Protein AF-A0A915IFE7-F1 (afdb_monomer_lite)

InterPro domains:
  IPR007967 GSKIP domain [PF05303] (21-59)
  IPR023231 GSKIP domain superfamily [G3DSA:3.30.2280.10] (19-60)
  IPR023231 GSKIP domain superfamily [SSF103107] (10-59)
  IPR037395 GSK3B-interacting protein [PTHR12490] (14-59)

Organism: Romanomermis culicivorax (NCBI:txid13658)

Secondary structure (DSSP, 8-state):
-----------HHHHHHHHHHHHHHHHHHTTTTTEEEEEE-SSS---SS---EEEEE---

pLDDT: mean 76.33, std 15.24, range [36.25, 92.12]

Sequence (60 aa):
SPRGASSNLVSPTESSLNSLELEAIAAVHELQFVVKDIFVSELLPRTSELIFLNVTTLEV

Structure (mmCIF, N/CA/C/O backbone):
data_AF-A0A915IFE7-F1
#
_entry.id   AF-A0A915IFE7-F1
#
loop_
_atom_site.group_PDB
_atom_site.id
_atom_site.type_symbol
_atom_site.label_atom_id
_atom_site.label_alt_id
_atom_site.label_comp_id
_atom_site.label_asym_id
_atom_site.label_entity_id
_atom_site.label_seq_id
_atom_site.pdbx_PDB_ins_code
_atom_site.Cartn_x
_atom_site.Cartn_y
_atom_site.Cartn_z
_atom_site.occupancy
_atom_site.B_iso_or_equiv
_atom_site.auth_seq_id
_atom_site.auth_comp_id
_atom_site.auth_asym_id
_atom_site.auth_atom_id
_atom_site.pdbx_PDB_model_num
ATOM 1 N N . SER A 1 1 ? -48.557 5.907 12.613 1.00 36.25 1 SER A N 1
ATOM 2 C CA . SER A 1 1 ? -48.135 4.552 12.185 1.00 36.25 1 SER A CA 1
ATOM 3 C C . SER A 1 1 ? -47.326 4.653 10.891 1.00 36.25 1 SER A C 1
ATOM 5 O O . SER A 1 1 ? -47.601 5.586 10.151 1.00 36.25 1 SER A O 1
ATOM 7 N N . PRO A 1 2 ? -46.291 3.822 10.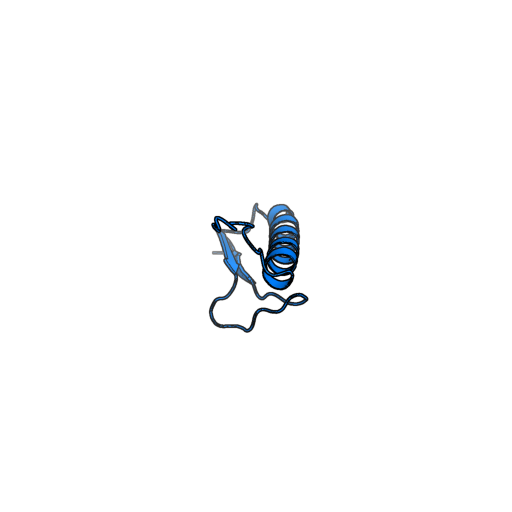653 1.00 62.00 2 PRO A N 1
ATOM 8 C CA . PRO A 1 2 ? -44.920 4.123 11.093 1.00 62.00 2 PRO A CA 1
ATOM 9 C C . PRO A 1 2 ? -43.829 4.010 9.992 1.00 62.00 2 PRO A C 1
ATOM 11 O O . PRO A 1 2 ? -44.055 3.427 8.945 1.00 62.00 2 PRO A O 1
ATOM 14 N N . ARG A 1 3 ? -42.622 4.500 10.331 1.00 50.75 3 ARG A N 1
ATOM 15 C CA . ARG A 1 3 ? -41.266 4.044 9.927 1.00 50.75 3 ARG A CA 1
ATOM 16 C C . ARG A 1 3 ? -40.906 3.969 8.431 1.00 50.75 3 ARG A C 1
ATOM 18 O O . ARG A 1 3 ? -41.199 3.000 7.749 1.00 50.75 3 ARG A O 1
ATOM 25 N N . GLY A 1 4 ? -40.045 4.903 8.028 1.00 47.00 4 GLY A N 1
ATOM 26 C CA . GLY A 1 4 ? -39.115 4.768 6.905 1.00 47.00 4 GLY A CA 1
ATOM 27 C C . GLY A 1 4 ? -37.780 5.428 7.251 1.00 47.00 4 GLY A C 1
ATOM 28 O O . GLY A 1 4 ? -37.385 6.402 6.625 1.00 47.00 4 GLY A O 1
ATOM 29 N N . ALA A 1 5 ? -37.140 4.975 8.333 1.00 53.56 5 ALA A N 1
ATOM 30 C CA . ALA A 1 5 ? -35.782 5.385 8.660 1.00 53.56 5 ALA A CA 1
ATOM 31 C C . ALA A 1 5 ? -34.826 4.707 7.671 1.00 53.56 5 ALA A C 1
ATOM 33 O O . ALA A 1 5 ? -34.531 3.523 7.802 1.00 53.56 5 ALA A O 1
ATOM 34 N N . SER A 1 6 ? -34.355 5.464 6.687 1.00 51.31 6 SER A N 1
ATOM 35 C CA . SER A 1 6 ? -33.179 5.111 5.890 1.00 51.31 6 SER A CA 1
ATOM 36 C C . SER A 1 6 ? -32.180 6.257 5.972 1.00 51.31 6 SER A C 1
ATOM 38 O O . SER A 1 6 ? -31.720 6.795 4.973 1.00 51.31 6 SER A O 1
ATOM 40 N N . SER A 1 7 ? -31.850 6.660 7.201 1.00 53.47 7 SER A N 1
ATOM 41 C CA . SER A 1 7 ? -30.539 7.240 7.452 1.00 53.47 7 SER A CA 1
ATOM 42 C C . SER A 1 7 ? -29.545 6.119 7.181 1.00 53.47 7 SER A C 1
ATOM 44 O O . SER A 1 7 ? -29.464 5.172 7.966 1.00 53.47 7 SER A O 1
ATOM 46 N N . ASN A 1 8 ? -28.871 6.181 6.037 1.00 55.88 8 ASN A N 1
ATOM 47 C CA . ASN A 1 8 ? -27.716 5.352 5.743 1.00 55.88 8 ASN A CA 1
ATOM 48 C C . ASN A 1 8 ? -26.710 5.617 6.873 1.00 55.88 8 ASN A C 1
ATOM 50 O O . ASN A 1 8 ? -26.013 6.630 6.864 1.00 55.88 8 ASN A O 1
ATOM 54 N N . LEU A 1 9 ? -26.743 4.785 7.917 1.00 53.44 9 LEU A N 1
ATOM 55 C CA . LEU A 1 9 ? -25.796 4.815 9.020 1.00 53.44 9 LEU A CA 1
ATOM 56 C C . LEU A 1 9 ? -24.483 4.323 8.423 1.00 53.44 9 LEU A C 1
ATOM 58 O O . LEU A 1 9 ? -24.160 3.143 8.505 1.00 53.44 9 LEU A O 1
ATOM 62 N N . VAL A 1 10 ? -23.763 5.219 7.749 1.00 54.28 10 VAL A N 1
ATOM 63 C CA . VAL A 1 10 ? -22.330 5.043 7.554 1.00 54.28 10 VAL A CA 1
ATOM 64 C C . VAL A 1 10 ? -21.780 4.991 8.967 1.00 54.28 10 VAL A C 1
ATOM 66 O O . VAL A 1 10 ? -21.757 5.999 9.674 1.00 54.28 10 VAL A O 1
ATOM 69 N N . SER A 1 11 ? -21.479 3.778 9.425 1.00 55.72 11 SER A N 1
ATOM 70 C CA . SER A 1 11 ? -20.834 3.559 10.709 1.00 55.72 11 SER A CA 1
ATOM 71 C C . SER A 1 11 ? -19.618 4.485 10.769 1.00 55.72 11 SER A C 1
ATOM 73 O O . SER A 1 11 ? -18.887 4.548 9.779 1.00 55.72 11 SER A O 1
ATOM 75 N N . PRO A 1 12 ? -19.376 5.204 11.879 1.00 55.44 12 PRO A N 1
ATOM 76 C CA . PRO A 1 12 ? -18.274 6.166 11.971 1.00 55.44 12 PRO A CA 1
ATOM 77 C C . PRO A 1 12 ? -16.926 5.555 11.553 1.00 55.44 12 PRO A C 1
ATOM 79 O O . PRO A 1 12 ? -16.089 6.232 10.961 1.00 55.44 12 PRO A O 1
ATOM 82 N N . THR A 1 13 ? -16.773 4.247 11.760 1.00 53.75 13 THR A N 1
ATOM 83 C CA . THR A 1 13 ? -15.653 3.428 11.300 1.00 53.75 13 THR A CA 1
ATOM 84 C C . THR A 1 13 ? -15.469 3.442 9.779 1.00 53.75 13 THR A C 1
ATOM 86 O O . THR A 1 13 ? -14.372 3.723 9.323 1.00 53.75 13 THR A O 1
ATOM 89 N N . GLU A 1 14 ? -16.521 3.223 8.986 1.00 56.78 14 GLU A N 1
ATOM 90 C CA . GLU A 1 14 ? -16.455 3.190 7.512 1.00 56.78 14 GLU A CA 1
ATOM 91 C C . GLU A 1 14 ? -16.072 4.562 6.938 1.00 56.78 14 GLU A C 1
ATOM 93 O O . GLU A 1 14 ? -15.256 4.666 6.028 1.00 56.78 14 GLU A O 1
ATOM 98 N N . SER A 1 15 ? -16.604 5.646 7.513 1.00 60.72 15 SER A N 1
ATOM 99 C CA . SER A 1 15 ? -16.249 7.011 7.104 1.00 60.72 15 SER A CA 1
ATOM 100 C C . SER A 1 15 ? -14.784 7.361 7.378 1.00 60.72 15 SER A C 1
ATOM 102 O O . SER A 1 15 ? -14.147 7.992 6.538 1.00 60.72 15 SER A O 1
ATOM 104 N N . SER A 1 16 ? -14.233 6.944 8.522 1.00 60.06 16 SER A N 1
ATOM 105 C CA . SER A 1 16 ? -12.815 7.158 8.847 1.00 60.06 16 SER A CA 1
ATOM 106 C C . SER A 1 16 ? -11.899 6.299 7.976 1.00 60.06 16 SER A C 1
ATOM 108 O O . SER A 1 16 ? -10.875 6.773 7.491 1.00 60.06 16 SER A O 1
ATOM 110 N N . LEU A 1 17 ? -12.310 5.058 7.720 1.00 62.78 17 LEU A N 1
ATOM 111 C CA . LEU A 1 17 ? -11.627 4.121 6.839 1.00 62.78 17 LEU A CA 1
A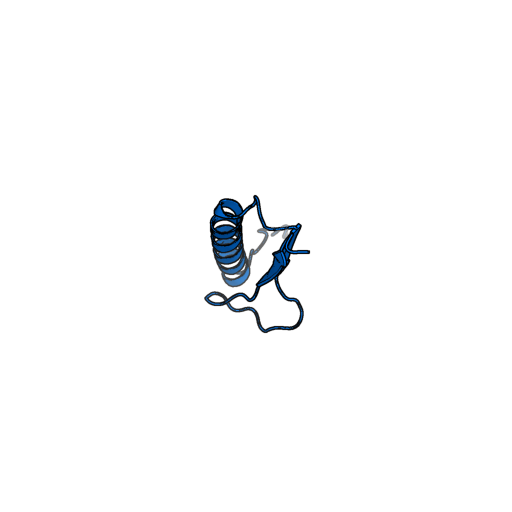TOM 112 C C . LEU A 1 17 ? -11.531 4.645 5.397 1.00 62.78 17 LEU A C 1
ATOM 114 O O . LEU A 1 17 ? -10.467 4.523 4.786 1.00 62.78 17 LEU A O 1
ATOM 118 N N . ASN A 1 18 ? -12.592 5.278 4.889 1.00 69.88 18 ASN A N 1
ATOM 119 C CA . ASN A 1 18 ? -12.609 5.907 3.565 1.00 69.88 18 ASN A CA 1
ATOM 120 C C . ASN A 1 18 ? -11.665 7.118 3.472 1.00 69.88 18 ASN A C 1
ATOM 122 O O . ASN A 1 18 ? -11.118 7.391 2.406 1.00 69.88 18 ASN A O 1
ATOM 126 N N . SER A 1 19 ? -11.452 7.842 4.577 1.00 83.12 19 SER A N 1
ATOM 127 C CA . SER A 1 19 ? -10.536 8.990 4.607 1.00 83.12 19 SER A CA 1
ATOM 128 C C . SER A 1 19 ? -9.076 8.554 4.500 1.00 83.12 19 SER A C 1
ATOM 130 O O . SER A 1 19 ? -8.322 9.144 3.731 1.00 83.12 19 SER A O 1
ATOM 132 N N . LEU A 1 20 ? -8.686 7.513 5.243 1.00 85.19 20 LEU A N 1
ATOM 133 C CA . LEU A 1 20 ? -7.307 7.019 5.261 1.00 85.19 20 LEU A CA 1
ATOM 134 C C . LEU A 1 20 ? -6.908 6.372 3.925 1.00 85.19 20 LEU A C 1
ATOM 136 O O . LEU A 1 20 ? -5.793 6.563 3.449 1.00 85.19 20 LEU A O 1
ATOM 140 N N . GLU A 1 21 ? -7.829 5.648 3.282 1.00 81.81 21 GLU A N 1
ATOM 141 C CA . GLU A 1 21 ? -7.606 5.130 1.925 1.00 81.81 21 GLU A CA 1
ATOM 142 C C . GLU A 1 21 ? -7.403 6.240 0.907 1.00 81.81 21 GLU A C 1
ATOM 144 O O . GLU A 1 21 ? -6.488 6.163 0.091 1.00 81.81 21 GLU A O 1
ATOM 149 N N . LEU A 1 22 ? -8.239 7.278 0.957 1.00 85.06 22 LEU A N 1
ATOM 150 C CA . LEU A 1 22 ? -8.144 8.387 0.020 1.00 85.06 22 LEU A CA 1
ATOM 151 C C . LEU A 1 22 ? -6.821 9.145 0.183 1.00 85.06 22 LEU A C 1
ATOM 153 O O . LEU A 1 22 ? -6.194 9.489 -0.817 1.00 85.06 22 LEU A O 1
ATOM 157 N N . GLU A 1 23 ? -6.379 9.364 1.422 1.00 86.06 23 GLU A N 1
ATOM 158 C CA . GLU A 1 23 ? -5.081 9.971 1.721 1.00 86.06 23 GLU A CA 1
ATOM 159 C C . GLU A 1 23 ? -3.925 9.129 1.170 1.00 86.06 23 GLU A C 1
ATOM 161 O O . GLU A 1 23 ? -3.035 9.652 0.499 1.00 86.06 23 GLU A O 1
ATOM 166 N N . ALA A 1 24 ? -3.965 7.812 1.375 1.00 84.38 24 ALA A N 1
ATOM 167 C CA . ALA A 1 24 ? -2.919 6.925 0.888 1.00 84.38 24 ALA A CA 1
ATOM 168 C C . ALA A 1 24 ? -2.896 6.831 -0.650 1.00 84.38 24 ALA A C 1
ATOM 170 O O . ALA A 1 24 ? -1.822 6.832 -1.250 1.00 84.38 24 ALA A O 1
ATOM 171 N N . ILE A 1 25 ? -4.062 6.822 -1.307 1.00 83.00 25 ILE A N 1
ATOM 172 C CA . ILE A 1 25 ? -4.160 6.888 -2.773 1.00 83.00 25 ILE A CA 1
ATOM 173 C C . ILE A 1 25 ? -3.600 8.219 -3.289 1.00 83.00 25 ILE A C 1
ATOM 175 O O . ILE A 1 25 ? -2.845 8.225 -4.261 1.00 83.00 25 ILE A O 1
ATOM 179 N N . ALA A 1 26 ? -3.925 9.341 -2.638 1.00 85.19 26 ALA A N 1
ATOM 180 C CA . ALA A 1 26 ? -3.407 10.655 -3.012 1.00 85.19 26 ALA A CA 1
ATOM 181 C C . ALA A 1 26 ? -1.876 10.720 -2.896 1.00 85.19 26 ALA A C 1
ATOM 183 O O . ALA A 1 26 ? -1.221 11.208 -3.816 1.00 85.19 26 ALA A O 1
ATOM 184 N N . ALA A 1 27 ? -1.304 10.160 -1.826 1.00 84.12 27 ALA A N 1
ATOM 185 C CA . ALA A 1 27 ? 0.143 10.069 -1.650 1.00 84.12 27 ALA A CA 1
ATOM 186 C C . ALA A 1 27 ? 0.810 9.212 -2.744 1.00 84.12 27 ALA A C 1
ATOM 188 O O . ALA A 1 27 ? 1.849 9.584 -3.283 1.00 84.12 27 ALA A O 1
ATOM 189 N N . VAL A 1 28 ? 0.205 8.082 -3.129 1.00 80.81 28 VAL A N 1
ATOM 190 C CA . VAL A 1 28 ? 0.761 7.206 -4.178 1.00 80.81 28 VAL A CA 1
ATOM 191 C C . VAL A 1 28 ? 0.597 7.797 -5.581 1.00 80.81 28 VAL A C 1
ATOM 193 O O . VAL A 1 28 ? 1.430 7.546 -6.452 1.00 80.81 28 VAL A O 1
ATOM 196 N N . HIS A 1 29 ? -0.416 8.634 -5.815 1.00 80.12 29 HIS A N 1
ATOM 197 C CA . HIS A 1 29 ? -0.589 9.333 -7.089 1.00 80.12 29 HIS A CA 1
ATOM 198 C C . HIS A 1 29 ? 0.599 10.256 -7.432 1.00 80.12 29 HIS A C 1
ATOM 200 O O . HIS A 1 29 ? 0.893 10.467 -8.610 1.00 80.12 29 HIS A O 1
ATOM 206 N N . GLU A 1 30 ? 1.354 10.751 -6.445 1.00 77.81 30 GLU A N 1
ATOM 207 C CA . GLU A 1 30 ? 2.615 11.473 -6.695 1.00 77.81 30 GLU A CA 1
ATOM 208 C C . GLU A 1 30 ? 3.666 10.601 -7.408 1.00 77.81 30 GLU A C 1
ATOM 210 O O . GLU A 1 30 ? 4.518 11.104 -8.140 1.00 77.81 30 GLU A O 1
ATOM 215 N N . LEU A 1 31 ? 3.565 9.279 -7.259 1.00 78.19 31 LEU A N 1
ATOM 216 C CA . LEU A 1 31 ? 4.438 8.269 -7.854 1.00 78.19 31 LEU A CA 1
ATOM 217 C C . LEU A 1 31 ? 3.765 7.520 -9.016 1.00 78.19 31 LEU A C 1
ATOM 219 O O . LEU A 1 31 ? 4.271 6.492 -9.464 1.00 78.19 31 LEU A O 1
ATOM 223 N N . GLN A 1 32 ? 2.655 8.040 -9.557 1.00 78.00 32 GLN A N 1
ATOM 224 C CA . GLN A 1 32 ? 1.864 7.392 -10.618 1.00 78.00 32 GLN A CA 1
ATOM 225 C C . GLN A 1 32 ? 2.680 6.966 -11.851 1.00 78.00 32 GLN A C 1
ATOM 227 O O . GLN A 1 32 ? 2.299 6.042 -12.557 1.00 78.00 32 GLN A O 1
ATOM 232 N N . PHE A 1 33 ? 3.816 7.619 -12.113 1.00 84.50 33 PHE A N 1
ATOM 233 C CA . PHE A 1 33 ? 4.669 7.329 -13.266 1.00 84.50 33 PHE A CA 1
ATOM 234 C C . PHE A 1 33 ? 5.388 5.971 -13.179 1.00 84.50 33 PHE A C 1
ATOM 236 O O . PHE A 1 33 ? 5.826 5.457 -14.205 1.00 84.50 33 PHE A O 1
ATOM 243 N N . VAL A 1 34 ? 5.520 5.400 -11.977 1.00 86.75 34 VAL A N 1
ATOM 244 C CA . VAL A 1 34 ? 6.170 4.100 -11.718 1.00 86.75 34 VAL A CA 1
ATOM 245 C C . VAL A 1 34 ? 5.213 3.054 -11.169 1.00 86.75 34 VAL A C 1
ATOM 247 O O . VAL A 1 34 ? 5.624 1.915 -10.972 1.00 86.75 34 VAL A O 1
ATOM 250 N N . VAL A 1 35 ? 3.950 3.397 -10.926 1.00 89.00 35 VAL A N 1
ATOM 251 C CA . VAL A 1 35 ? 2.958 2.478 -10.360 1.00 89.00 35 VAL A CA 1
ATOM 252 C C . VAL A 1 35 ? 2.100 1.897 -11.480 1.00 89.00 35 VAL A C 1
ATOM 254 O O . VAL A 1 35 ? 1.495 2.620 -12.264 1.00 89.00 35 VAL A O 1
ATOM 257 N N . LYS A 1 36 ? 2.051 0.568 -11.548 1.00 88.94 36 LYS A N 1
ATOM 258 C CA . LYS A 1 36 ? 1.197 -0.201 -12.455 1.00 88.94 36 LYS A CA 1
ATOM 259 C C . LYS A 1 36 ? -0.191 -0.421 -11.867 1.00 88.94 36 LYS A C 1
ATOM 261 O O . LYS A 1 36 ? -1.174 -0.318 -12.590 1.00 88.94 36 LYS A O 1
ATOM 266 N N . ASP A 1 37 ? -0.249 -0.779 -10.587 1.00 88.50 37 ASP A N 1
ATOM 267 C CA . ASP A 1 37 ? -1.490 -1.145 -9.908 1.00 88.50 37 ASP A CA 1
ATOM 268 C C . ASP A 1 37 ? -1.397 -0.840 -8.408 1.00 88.50 37 ASP A C 1
ATOM 270 O O . ASP A 1 37 ? -0.317 -0.950 -7.816 1.00 88.50 37 ASP A O 1
ATOM 274 N N . ILE A 1 38 ? -2.519 -0.443 -7.807 1.00 88.38 38 ILE A N 1
ATOM 275 C CA . ILE A 1 38 ? -2.646 -0.155 -6.378 1.00 88.38 38 ILE A CA 1
ATOM 276 C C . ILE A 1 38 ? -4.027 -0.570 -5.881 1.00 88.38 38 ILE A C 1
ATOM 278 O O . ILE A 1 38 ? -5.051 -0.180 -6.440 1.00 88.38 38 ILE A O 1
ATOM 282 N N . PHE A 1 39 ? -4.052 -1.311 -4.778 1.00 88.56 39 PHE A N 1
ATOM 283 C CA . PHE A 1 39 ? -5.284 -1.707 -4.108 1.00 88.56 39 PHE A CA 1
ATOM 284 C C . PHE A 1 39 ? -5.046 -1.988 -2.627 1.00 88.56 39 PHE A C 1
ATOM 286 O O . PHE A 1 39 ? -3.921 -2.210 -2.176 1.00 88.56 39 PHE A O 1
ATOM 293 N N . VAL A 1 40 ? -6.127 -1.979 -1.856 1.00 88.38 40 VAL A N 1
ATOM 294 C CA . VAL A 1 40 ? -6.096 -2.283 -0.424 1.00 88.38 40 VAL A CA 1
ATOM 295 C C . VAL A 1 40 ? -6.014 -3.790 -0.233 1.00 88.38 40 VAL A C 1
ATOM 297 O O . VAL A 1 40 ? -6.702 -4.555 -0.904 1.00 88.38 40 VAL A O 1
ATOM 300 N N . SER A 1 41 ? -5.141 -4.226 0.667 1.00 90.31 41 SER A N 1
ATOM 301 C CA . SER A 1 41 ? -4.903 -5.644 0.907 1.00 90.31 41 SER A CA 1
ATOM 302 C C . SER A 1 41 ? -6.098 -6.290 1.606 1.00 90.31 41 SER A C 1
ATOM 304 O O . S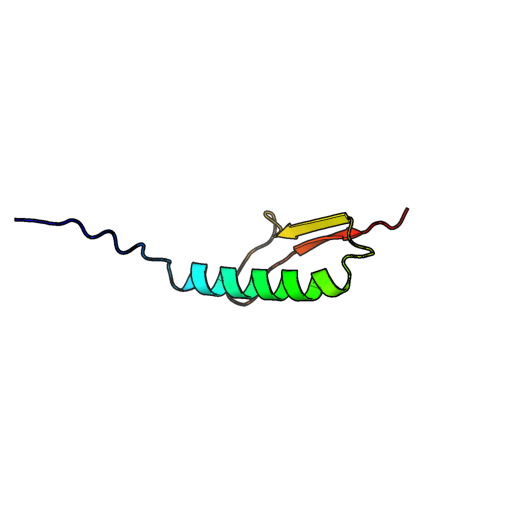ER A 1 41 ? -6.431 -5.935 2.734 1.00 90.31 41 SER A O 1
ATOM 306 N N . GLU A 1 42 ? -6.710 -7.284 0.962 1.00 89.31 42 GLU A N 1
ATOM 307 C CA . GLU A 1 42 ? -7.806 -8.080 1.540 1.00 89.31 42 GLU A CA 1
ATOM 308 C C . GLU A 1 42 ? -7.321 -9.098 2.585 1.00 89.31 42 GLU A C 1
ATOM 310 O O . GLU A 1 42 ? -8.107 -9.624 3.371 1.00 89.31 42 GLU A O 1
ATOM 315 N N . LEU A 1 43 ? -6.020 -9.402 2.587 1.00 90.62 43 LEU A N 1
ATOM 316 C CA . LEU A 1 43 ? -5.425 -10.443 3.428 1.00 90.62 43 LEU A CA 1
ATOM 317 C C . LEU A 1 43 ? -4.909 -9.911 4.769 1.00 90.62 43 LEU A C 1
ATOM 319 O O . LEU A 1 43 ? -4.616 -10.705 5.664 1.00 90.62 43 LEU A O 1
ATOM 323 N N . LEU A 1 44 ? -4.759 -8.590 4.906 1.00 92.12 44 LEU A N 1
ATOM 324 C CA . LEU A 1 44 ? -4.201 -7.959 6.099 1.00 92.12 44 LEU A CA 1
ATOM 325 C C . LEU A 1 44 ? -5.273 -7.173 6.864 1.00 92.12 44 LEU A C 1
ATOM 327 O O . LEU A 1 44 ? -6.173 -6.600 6.249 1.00 92.12 44 LEU A O 1
ATOM 331 N N . PRO A 1 45 ? -5.197 -7.124 8.207 1.00 86.44 45 PRO A N 1
ATOM 332 C CA . PRO A 1 45 ? -6.174 -6.403 9.009 1.00 86.44 45 PRO A CA 1
ATOM 333 C C . PRO A 1 45 ? -6.225 -4.919 8.646 1.00 86.44 45 PRO A C 1
ATOM 335 O O . PRO A 1 45 ? -5.193 -4.251 8.583 1.00 86.44 45 PRO A O 1
ATOM 338 N N . ARG A 1 46 ? -7.443 -4.401 8.486 1.00 87.62 46 ARG A N 1
ATOM 339 C CA . ARG A 1 46 ? -7.719 -2.981 8.266 1.00 87.62 46 ARG A CA 1
ATOM 340 C C . ARG A 1 46 ? -8.332 -2.373 9.525 1.00 87.62 46 ARG A C 1
ATOM 342 O O . ARG A 1 46 ? -9.287 -2.921 10.075 1.00 87.62 46 ARG A O 1
ATOM 349 N N . THR A 1 47 ? -7.796 -1.245 9.979 1.00 86.00 47 THR A N 1
ATOM 350 C CA . THR A 1 47 ? -8.315 -0.483 11.125 1.00 86.00 47 THR A CA 1
ATOM 351 C C . THR A 1 47 ? -8.505 0.981 10.743 1.00 86.00 47 THR A C 1
ATOM 353 O O . THR A 1 47 ? -8.027 1.424 9.701 1.00 86.00 47 THR A O 1
ATOM 356 N N . SER A 1 48 ? -9.193 1.754 11.587 1.00 81.12 48 SER A N 1
ATOM 357 C CA . SER A 1 48 ? -9.435 3.189 11.363 1.00 81.12 48 SER A CA 1
ATOM 358 C C . SER A 1 48 ? -8.163 4.040 11.269 1.00 81.12 48 SER A C 1
ATOM 360 O O . SER A 1 48 ? -8.244 5.173 10.810 1.00 81.12 48 SER A O 1
ATOM 362 N N . GLU A 1 49 ? -7.018 3.514 11.708 1.00 84.94 49 GLU A N 1
ATOM 363 C CA . GLU A 1 49 ? -5.730 4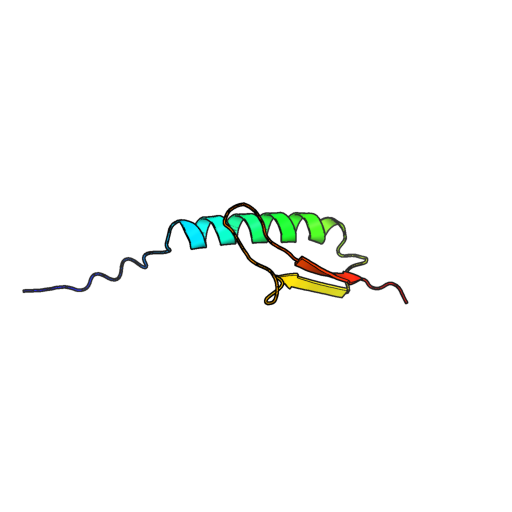.220 11.763 1.00 84.94 49 GLU A CA 1
ATOM 364 C C . GLU A 1 49 ? -4.641 3.543 10.915 1.00 84.94 49 GLU A C 1
ATOM 366 O O . GLU A 1 49 ? -3.573 4.115 10.716 1.00 84.94 49 GLU A O 1
ATOM 371 N N . LEU A 1 50 ? -4.887 2.324 10.418 1.00 87.31 50 LEU A N 1
ATOM 372 C CA . LEU A 1 50 ? -3.912 1.544 9.663 1.00 87.31 50 LEU A CA 1
ATOM 373 C C . LEU A 1 50 ? -4.582 0.792 8.513 1.00 87.31 50 LEU A C 1
ATOM 375 O O . LEU A 1 50 ? -5.497 -0.011 8.713 1.00 87.31 50 LEU A O 1
ATOM 379 N N . ILE A 1 51 ? -4.049 0.997 7.312 1.00 89.06 51 ILE A N 1
ATOM 380 C CA . ILE A 1 51 ? -4.384 0.222 6.121 1.00 89.06 51 ILE A CA 1
ATOM 381 C C . ILE A 1 51 ? -3.110 -0.341 5.494 1.00 89.06 51 ILE A C 1
ATOM 383 O O . ILE A 1 51 ? -2.044 0.269 5.570 1.00 89.06 51 ILE A O 1
ATOM 387 N N . PHE A 1 52 ? -3.234 -1.496 4.848 1.00 91.31 52 PHE A N 1
ATOM 388 C CA . PHE A 1 52 ? -2.165 -2.082 4.048 1.00 91.31 52 PHE A CA 1
ATOM 389 C C . PHE A 1 52 ? -2.527 -1.969 2.573 1.00 91.31 52 PHE A C 1
ATOM 391 O O . PHE A 1 52 ? -3.630 -2.341 2.173 1.00 91.31 52 PHE A O 1
ATOM 398 N N . LEU A 1 53 ? -1.589 -1.475 1.773 1.00 89.94 53 LEU A N 1
ATOM 399 C CA . LEU A 1 53 ? -1.735 -1.349 0.330 1.00 89.94 53 LEU A CA 1
ATOM 400 C C . LEU A 1 53 ? -0.794 -2.320 -0.369 1.00 89.94 53 LEU A C 1
ATOM 402 O O . LEU A 1 53 ? 0.373 -2.446 0.003 1.00 89.94 53 LEU A O 1
ATOM 406 N N . ASN A 1 54 ? -1.300 -2.960 -1.412 1.00 91.25 54 ASN A N 1
ATOM 407 C CA . ASN A 1 54 ? -0.489 -3.688 -2.365 1.00 91.25 54 ASN A CA 1
ATOM 408 C C . ASN A 1 54 ? -0.223 -2.757 -3.544 1.00 91.25 54 ASN A C 1
ATOM 410 O O . ASN A 1 54 ? -1.160 -2.247 -4.157 1.00 91.25 54 ASN A O 1
ATOM 414 N N . VAL A 1 55 ? 1.054 -2.534 -3.847 1.00 90.44 55 VAL A N 1
ATOM 415 C CA . VAL A 1 55 ? 1.491 -1.682 -4.955 1.00 90.44 55 VAL A CA 1
ATOM 416 C C . VAL A 1 55 ? 2.340 -2.520 -5.894 1.00 90.44 55 VAL A C 1
ATOM 418 O O . VAL A 1 55 ? 3.328 -3.124 -5.481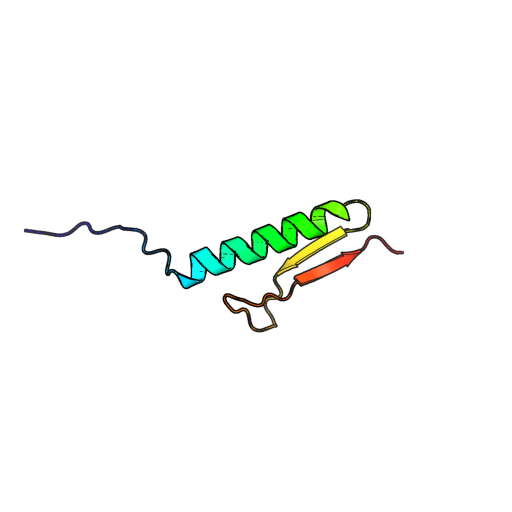 1.00 90.44 55 VAL A O 1
ATOM 421 N N . THR A 1 56 ? 1.952 -2.550 -7.163 1.00 90.69 56 THR A N 1
ATOM 422 C CA . THR A 1 56 ? 2.762 -3.132 -8.232 1.00 90.69 56 THR A CA 1
ATOM 423 C C . THR A 1 56 ? 3.414 -1.996 -8.997 1.00 90.69 56 THR A C 1
ATOM 425 O O . THR A 1 56 ? 2.712 -1.108 -9.477 1.00 90.69 56 THR A O 1
ATOM 428 N N . THR A 1 57 ? 4.737 -2.008 -9.125 1.00 90.94 57 THR A N 1
ATOM 429 C CA . THR A 1 57 ? 5.475 -1.006 -9.901 1.00 90.94 57 THR A CA 1
ATOM 430 C C . THR A 1 57 ? 5.684 -1.456 -11.350 1.00 90.94 57 THR A C 1
ATOM 432 O O . THR A 1 57 ? 5.418 -2.601 -11.716 1.00 90.94 57 THR A O 1
ATOM 435 N N . LEU A 1 58 ? 6.117 -0.527 -12.200 1.00 87.81 58 LEU A N 1
ATOM 436 C CA . LEU A 1 58 ? 6.456 -0.748 -13.608 1.00 87.81 58 LEU A CA 1
ATOM 437 C C . LEU A 1 58 ? 7.908 -1.217 -13.810 1.00 87.81 58 LEU A C 1
ATOM 439 O O . LEU A 1 58 ? 8.356 -1.279 -14.952 1.00 87.81 58 LEU A O 1
ATOM 443 N N . GLU A 1 59 ? 8.650 -1.521 -12.740 1.00 77.62 59 GLU A N 1
ATOM 444 C CA . GLU A 1 59 ? 10.016 -2.041 -12.866 1.00 77.62 59 GLU A CA 1
ATOM 445 C C . GLU A 1 59 ? 9.991 -3.438 -13.513 1.00 77.62 59 GLU A C 1
ATOM 447 O O . GLU A 1 59 ? 9.257 -4.326 -13.071 1.00 77.62 59 GLU A O 1
ATOM 452 N N . VAL A 1 60 ? 10.757 -3.587 -14.601 1.00 55.91 60 VAL A N 1
ATOM 453 C CA . VAL A 1 60 ? 10.895 -4.805 -15.423 1.00 55.91 60 VAL A CA 1
ATOM 454 C C . VAL A 1 60 ? 12.263 -5.423 -15.195 1.00 55.91 60 VAL A C 1
ATOM 456 O O . VAL A 1 60 ? 13.250 -4.652 -15.211 1.00 55.91 60 VAL A O 1
#

Radius of gyration: 16.62 Å; chains: 1; bounding box: 59×22×28 Å

Foldseek 3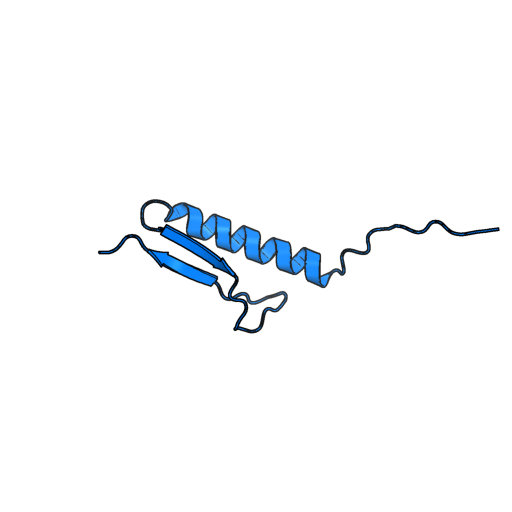Di:
DDDDDPPVCPPVFNVLLVVVVVVVVVVCVVVVVFWPDKDWDPVDDDGSVDTDMDTDTPDD